Protein AF-A0A930ASP8-F1 (afdb_monomer)

Solvent-accessible surface area (backbone atoms only — not comparable to full-atom values): 6720 Å² total; per-residue (Å²): 111,74,64,61,52,51,53,57,56,51,71,70,47,97,72,72,62,64,66,62,51,49,52,58,53,56,68,46,72,84,50,84,78,51,68,66,61,53,50,52,51,53,57,54,57,43,61,78,44,60,87,79,55,50,74,67,56,53,50,50,53,52,52,47,52,51,29,35,76,70,70,74,40,57,70,65,64,51,52,52,53,49,51,55,49,39,71,75,55,73,48,72,74,62,71,72,27,48,93,74,71,46,82,77,76,69,85,81,114

Radius of gyration: 16.48 Å; Cα contacts (8 Å, |Δi|>4): 46; chains: 1; bounding box: 40×31×41 Å

Sequence (109 aa):
HKVYLEIREYLKEKEVDIQFLKEKILNLRDVEESKKDFNNAILHVWGYFKKDASDVEKKGLFCILEKYMTEKANQESVIEYIKVLLKKYPNQYLQESTLLTGEYDETLA

pLDDT: mean 89.23, std 12.57, range [35.12, 98.44]

Foldseek 3Di:
DVLVVVLVVQVPDPDHDPVVSVVSVVVCVPPDDDLVVLLVVLVVLVVLLVVPDDPVLVVVLVVQSVCCVVVNHDSVVNLVSSVVSCVVVPDPVVVPDCSNVPDPPPVVD

Mean predicted aligned error: 5.73 Å

Secondary structure (DSSP, 8-state):
-HHHHHHHHHTTSSS--HHHHHHHHHHHHTSPPPHHHHHHHHHHHHHHHTTTS-HHHHHHHHHHHHHHHTTSS-HHHHHHHHHHHHHHS--HHHHT-HHHH----GGG-

Nearest PDB structures (foldseek):
  4r5l-assembly1_A  TM=3.432E-01  e=7.010E+00  Escherichia coli K-12

Structure (mmCIF, N/CA/C/O backbone):
data_AF-A0A930ASP8-F1
#
_entry.id   AF-A0A930ASP8-F1
#
loop_
_atom_site.group_PDB
_atom_site.id
_atom_site.type_symbol
_atom_site.label_atom_id
_atom_site.label_alt_id
_atom_site.label_comp_id
_atom_site.label_asym_id
_atom_site.label_entity_id
_atom_site.label_seq_id
_atom_site.pdbx_PDB_ins_code
_atom_site.Cartn_x
_atom_site.Cartn_y
_atom_site.Cartn_z
_atom_site.occupancy
_atom_site.B_iso_or_equiv
_atom_site.auth_seq_id
_atom_site.auth_comp_id
_atom_site.auth_asym_id
_atom_site.auth_atom_id
_atom_site.pdbx_PDB_model_num
ATOM 1 N N . HIS A 1 1 ? 2.164 7.480 11.862 1.00 64.38 1 HIS A N 1
ATOM 2 C CA . HIS A 1 1 ? 1.291 8.573 12.365 1.00 64.38 1 HIS A CA 1
ATOM 3 C C . HIS A 1 1 ? 0.863 8.409 13.830 1.00 64.38 1 HIS A C 1
ATOM 5 O O . HIS A 1 1 ? 0.444 7.320 14.205 1.00 64.38 1 HIS A O 1
ATOM 11 N N . LYS A 1 2 ? 0.899 9.485 14.640 1.00 74.81 2 LYS A N 1
ATOM 12 C CA . LYS A 1 2 ? 0.393 9.494 16.034 1.00 74.81 2 LYS A CA 1
ATOM 13 C C . LYS A 1 2 ? -1.101 9.131 16.108 1.00 74.81 2 LYS A C 1
ATOM 15 O O . LYS A 1 2 ? -1.478 8.286 16.904 1.00 74.81 2 LYS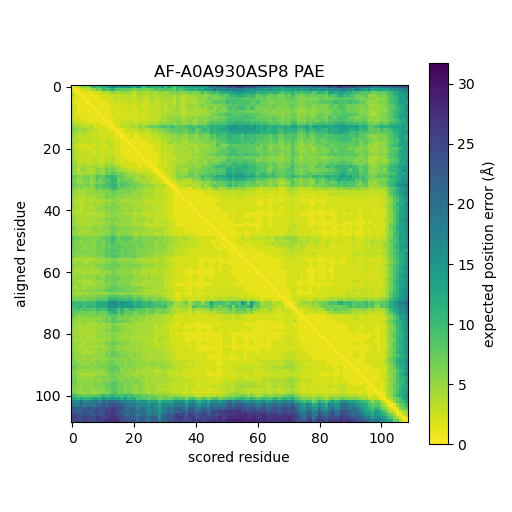 A O 1
ATOM 20 N N . VAL A 1 3 ? -1.912 9.664 15.193 1.00 77.81 3 VAL A N 1
ATOM 21 C CA . VAL A 1 3 ? -3.367 9.424 15.165 1.00 77.81 3 VAL A CA 1
ATOM 22 C C . VAL A 1 3 ? -3.734 7.998 14.735 1.00 77.81 3 VAL A C 1
ATOM 24 O O . VA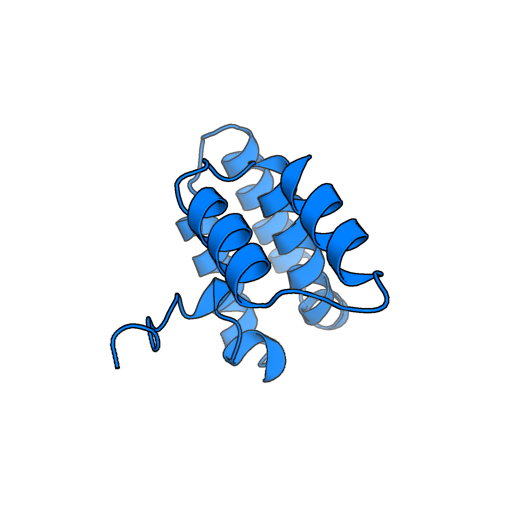L A 1 3 ? -4.643 7.417 15.309 1.00 77.81 3 VAL A O 1
ATOM 27 N N . TYR A 1 4 ? -2.999 7.382 13.796 1.00 80.06 4 TYR A N 1
ATOM 28 C CA . TYR A 1 4 ? -3.177 5.951 13.488 1.00 80.06 4 TYR A CA 1
ATOM 29 C C . TYR A 1 4 ? -2.974 5.085 14.736 1.00 80.06 4 TYR A C 1
ATOM 31 O O . TYR A 1 4 ? -3.755 4.172 14.985 1.00 80.06 4 TYR A O 1
ATOM 39 N N . LEU A 1 5 ? -1.937 5.377 15.530 1.00 85.75 5 LEU A N 1
ATOM 40 C CA . LEU A 1 5 ? -1.694 4.655 16.778 1.00 85.75 5 LEU A CA 1
ATOM 41 C C . LEU A 1 5 ? -2.822 4.899 17.781 1.00 85.75 5 LEU A C 1
ATOM 43 O O . LEU A 1 5 ? -3.287 3.943 18.381 1.00 85.75 5 LEU A O 1
ATOM 47 N N . GLU A 1 6 ? -3.308 6.134 17.914 1.00 88.06 6 GLU A N 1
ATOM 48 C CA . GLU A 1 6 ? -4.460 6.445 18.771 1.00 88.06 6 GLU A CA 1
ATOM 49 C C . GLU A 1 6 ? -5.720 5.677 18.351 1.00 88.06 6 GLU A C 1
ATOM 51 O O . GLU A 1 6 ? -6.350 5.050 19.196 1.00 88.06 6 GLU A O 1
ATOM 56 N N . ILE A 1 7 ? -6.062 5.669 17.058 1.00 88.75 7 ILE A N 1
ATOM 57 C CA . ILE A 1 7 ? -7.194 4.896 16.522 1.00 88.75 7 ILE A CA 1
ATOM 58 C C . ILE A 1 7 ? -6.990 3.401 16.792 1.00 88.75 7 ILE A C 1
ATOM 60 O O . ILE A 1 7 ? -7.901 2.719 17.254 1.00 88.75 7 ILE A O 1
ATOM 64 N N . ARG A 1 8 ? -5.784 2.885 16.539 1.00 90.44 8 ARG A N 1
ATOM 65 C CA . ARG A 1 8 ? -5.444 1.478 16.766 1.00 90.44 8 ARG A CA 1
ATOM 66 C C . ARG A 1 8 ? -5.561 1.082 18.235 1.00 90.44 8 ARG A C 1
ATOM 68 O O . ARG A 1 8 ? -6.000 -0.030 18.504 1.00 90.44 8 ARG A O 1
ATOM 75 N N . GLU A 1 9 ? -5.120 1.926 19.164 1.00 92.56 9 GLU A N 1
ATOM 76 C CA . GLU A 1 9 ? -5.264 1.660 20.598 1.00 92.56 9 GLU A CA 1
ATOM 77 C C . GLU A 1 9 ? -6.731 1.756 21.030 1.00 92.56 9 GLU A C 1
ATOM 79 O O . GLU A 1 9 ? -7.192 0.870 21.741 1.00 92.56 9 GLU A O 1
ATOM 84 N N . TYR A 1 10 ? -7.479 2.745 20.530 1.00 92.25 10 TYR A N 1
ATOM 85 C CA . TYR A 1 10 ? -8.907 2.903 20.820 1.00 92.25 10 TYR A CA 1
ATOM 86 C C . TYR A 1 10 ? -9.729 1.680 20.388 1.00 92.25 10 TYR A C 1
ATOM 88 O O . TYR A 1 10 ? -10.571 1.186 21.128 1.00 92.25 10 TYR A O 1
ATOM 96 N N . LEU A 1 11 ? -9.411 1.105 19.225 1.00 93.56 11 LEU A N 1
ATOM 97 C CA . LEU A 1 11 ? -10.048 -0.117 18.726 1.00 93.56 11 LEU A CA 1
ATOM 98 C C . LEU A 1 11 ? -9.807 -1.366 19.598 1.00 93.56 11 LEU A C 1
ATOM 100 O O . LEU A 1 11 ? -10.426 -2.398 19.350 1.00 93.56 11 LEU A O 1
ATOM 104 N N . LYS A 1 12 ? -8.908 -1.316 20.591 1.00 94.19 12 LYS A N 1
ATOM 105 C CA . LYS A 1 12 ? -8.690 -2.418 21.546 1.00 94.19 12 LYS A CA 1
ATOM 106 C C . LYS A 1 12 ? -9.586 -2.327 22.782 1.00 94.19 12 LYS A C 1
ATOM 108 O O . LYS A 1 12 ? -9.547 -3.236 23.613 1.00 94.19 12 LYS A O 1
ATOM 113 N N . GLU A 1 13 ? -10.327 -1.236 22.951 1.00 93.75 13 GLU A N 1
ATOM 114 C CA . GLU A 1 13 ? -11.230 -1.054 24.084 1.00 93.75 13 GLU A CA 1
ATOM 115 C C . GLU A 1 13 ? -12.424 -2.018 24.012 1.00 93.75 13 GLU A C 1
ATOM 117 O O . GLU A 1 13 ? -12.753 -2.570 22.963 1.00 93.75 13 GLU A O 1
ATOM 122 N N . LYS A 1 14 ? -13.063 -2.266 25.163 1.00 91.25 14 LYS A N 1
ATOM 123 C CA . LYS A 1 14 ? -14.205 -3.196 25.252 1.00 91.25 14 LYS A CA 1
ATOM 124 C C . LYS A 1 14 ? -15.437 -2.685 24.510 1.00 91.25 14 LYS A C 1
ATOM 126 O O . LYS A 1 14 ? -16.221 -3.488 24.017 1.00 91.25 14 LYS A O 1
ATOM 131 N N . GLU A 1 15 ? -15.602 -1.370 24.473 1.00 92.12 15 GLU A N 1
ATOM 132 C CA . GLU A 1 15 ? -16.683 -0.680 23.785 1.00 92.12 15 GLU A CA 1
ATOM 133 C C . GLU A 1 15 ? -16.058 0.406 22.916 1.00 92.12 15 GLU A C 1
ATOM 135 O O . GLU A 1 15 ? -15.184 1.140 23.369 1.00 92.12 15 GLU A O 1
ATOM 140 N N . VAL A 1 16 ? -16.489 0.476 21.659 1.00 92.62 16 VAL A N 1
ATOM 141 C CA . VAL A 1 16 ? -15.987 1.433 20.672 1.00 92.62 16 VAL A CA 1
ATOM 142 C C . VAL A 1 16 ? -17.163 2.270 20.200 1.00 92.62 16 VAL A C 1
ATOM 144 O O . VAL A 1 16 ? -18.147 1.733 19.690 1.00 92.62 16 VAL A O 1
ATOM 147 N N . ASP A 1 17 ? -17.048 3.586 20.336 1.00 93.88 17 ASP A N 1
ATOM 148 C CA . ASP A 1 17 ? -17.983 4.530 19.742 1.00 93.88 17 ASP A CA 1
ATOM 149 C C . ASP A 1 17 ? -17.632 4.721 18.260 1.00 93.88 17 ASP A C 1
ATOM 151 O O . ASP A 1 17 ? -16.596 5.284 17.889 1.00 93.88 17 ASP A O 1
ATOM 155 N N . ILE A 1 18 ? -18.519 4.219 17.401 1.00 91.88 18 ILE A N 1
ATOM 156 C CA . ILE A 1 18 ? -18.372 4.276 15.946 1.00 91.88 18 ILE A CA 1
ATOM 157 C C . ILE A 1 18 ? -18.419 5.718 15.432 1.00 91.88 18 ILE A C 1
ATOM 159 O O . ILE A 1 18 ? -17.699 6.045 14.487 1.00 91.88 18 ILE A O 1
ATOM 163 N N . GLN A 1 19 ? -19.224 6.587 16.046 1.00 91.00 19 GLN A N 1
ATOM 164 C CA . GLN A 1 19 ? -19.335 7.981 15.631 1.00 91.00 19 GLN A CA 1
ATOM 165 C C . GLN A 1 19 ? -18.032 8.727 15.935 1.00 91.00 19 GLN A C 1
ATOM 167 O O . GLN A 1 19 ? -17.470 9.377 15.052 1.00 91.00 19 GLN A O 1
ATOM 172 N N . PHE A 1 20 ? -17.487 8.536 17.136 1.00 88.94 20 PHE A N 1
ATOM 173 C CA . PHE A 1 20 ? -16.190 9.094 17.520 1.00 88.94 20 PHE A CA 1
ATOM 174 C C . PHE A 1 20 ? -15.037 8.570 16.647 1.00 88.94 20 PHE A C 1
ATOM 176 O O . PHE A 1 20 ? -14.152 9.329 16.238 1.00 88.94 20 PHE A O 1
ATOM 183 N N . LEU A 1 21 ? -15.049 7.275 16.311 1.00 90.12 21 LEU A N 1
ATOM 184 C CA . LEU A 1 21 ? -14.077 6.683 15.393 1.00 90.12 21 LEU A CA 1
ATOM 185 C C . LEU A 1 21 ? -14.166 7.313 13.995 1.00 90.12 21 LEU A C 1
ATOM 187 O O . LEU A 1 21 ? -13.136 7.665 13.415 1.00 90.12 21 LEU A O 1
ATOM 191 N N . LYS A 1 22 ? -15.384 7.485 13.468 1.00 88.56 22 LYS A N 1
ATOM 192 C CA . LYS A 1 22 ? -15.621 8.111 12.163 1.00 88.56 22 LYS A CA 1
ATOM 193 C C . LYS A 1 22 ? -15.108 9.548 12.141 1.00 88.56 22 LYS A C 1
ATOM 195 O O . LYS A 1 22 ? -14.412 9.919 11.203 1.00 88.56 22 LYS A O 1
ATOM 200 N N . GLU A 1 23 ? -15.368 10.329 13.186 1.00 87.75 23 GLU A N 1
ATOM 201 C CA . GLU A 1 23 ? -14.847 11.695 13.321 1.00 87.75 23 GLU A CA 1
ATOM 202 C C . GLU A 1 23 ? -13.314 11.729 13.330 1.00 87.75 23 GLU A C 1
ATOM 204 O O . GLU A 1 23 ? -12.708 12.523 12.610 1.00 87.75 23 GLU A O 1
ATOM 209 N N . LYS A 1 24 ? -12.660 10.823 14.071 1.00 85.38 24 LYS A N 1
ATOM 210 C CA . LYS A 1 24 ? -11.192 10.702 14.056 1.00 85.38 24 LYS A CA 1
ATOM 211 C C . LYS A 1 24 ? -10.634 10.375 12.672 1.00 85.38 24 LYS A C 1
ATOM 213 O O . LYS A 1 24 ? -9.589 10.913 12.317 1.00 85.38 24 LYS A O 1
ATOM 218 N N . ILE A 1 25 ? -11.297 9.502 11.915 1.00 85.38 25 ILE A N 1
ATOM 219 C CA . ILE A 1 25 ? -10.879 9.131 10.556 1.00 85.38 25 ILE A CA 1
ATOM 220 C C . ILE A 1 25 ? -11.094 10.299 9.588 1.00 85.38 25 ILE A C 1
ATOM 222 O O . ILE A 1 25 ? -10.198 10.613 8.811 1.00 85.38 25 ILE A O 1
ATOM 226 N N . LEU A 1 26 ? -12.241 10.977 9.655 1.00 84.69 26 LEU A N 1
ATOM 227 C CA . LEU A 1 26 ? -12.534 12.124 8.793 1.00 84.69 26 LEU A CA 1
ATOM 228 C C . LEU A 1 26 ? -11.552 13.273 9.028 1.00 84.69 26 LEU A C 1
ATOM 230 O O . LEU A 1 26 ? -11.035 13.827 8.066 1.00 84.69 26 LEU A O 1
ATOM 234 N N . ASN A 1 27 ? -11.191 13.546 10.284 1.00 83.06 27 ASN A N 1
ATOM 235 C CA . ASN A 1 27 ? -10.171 14.544 10.624 1.00 83.06 27 ASN A CA 1
ATOM 236 C C . ASN A 1 27 ? -8.778 14.225 10.047 1.00 83.06 27 ASN A C 1
ATOM 238 O O . ASN A 1 27 ? -7.908 15.092 10.041 1.00 83.06 27 ASN A O 1
ATOM 242 N N . LEU A 1 28 ? -8.538 12.988 9.599 1.00 79.44 28 LEU A N 1
ATOM 243 C CA . LEU A 1 28 ? -7.296 12.594 8.940 1.00 79.44 28 LEU A CA 1
ATOM 244 C C . LEU A 1 28 ? -7.326 12.7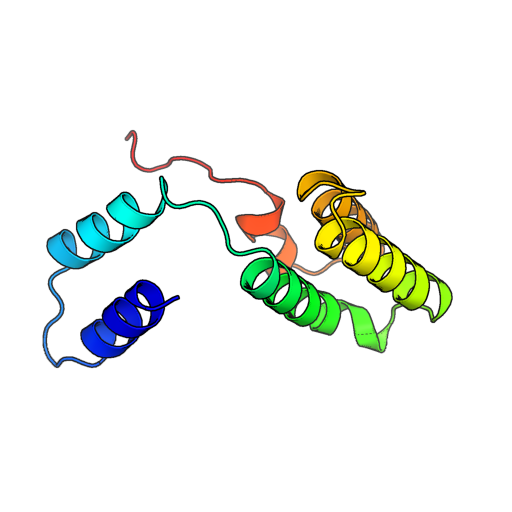31 7.420 1.00 79.44 28 LEU A C 1
ATOM 246 O O . LEU A 1 28 ? -6.248 12.712 6.834 1.00 79.44 28 LEU A O 1
ATOM 250 N N . ARG A 1 29 ? -8.498 12.884 6.785 1.00 77.31 29 ARG A N 1
ATOM 251 C CA . ARG A 1 29 ? -8.578 13.055 5.321 1.00 77.31 29 ARG A CA 1
ATOM 252 C C . ARG A 1 29 ? -7.820 14.297 4.852 1.00 77.31 29 ARG A C 1
ATOM 254 O O . ARG A 1 29 ? -7.180 14.253 3.809 1.00 77.31 29 ARG A O 1
ATOM 261 N N . ASP A 1 30 ? -7.838 15.359 5.652 1.00 74.75 30 ASP A N 1
ATOM 262 C CA . ASP A 1 30 ? -7.184 16.632 5.322 1.00 74.75 30 ASP A CA 1
ATOM 263 C C . ASP A 1 30 ? -5.706 16.690 5.748 1.00 74.75 30 ASP A C 1
ATOM 265 O O . ASP A 1 30 ? -5.032 17.705 5.560 1.00 74.75 30 ASP A O 1
ATOM 269 N N . VAL A 1 31 ? -5.181 15.619 6.352 1.00 81.81 31 VAL A N 1
ATOM 270 C CA . VAL A 1 31 ? -3.779 15.552 6.770 1.00 81.81 31 VAL A CA 1
ATOM 271 C C . VAL A 1 31 ? -2.938 15.029 5.614 1.00 81.81 31 VAL A C 1
ATOM 273 O O . VAL A 1 31 ? -3.189 13.945 5.094 1.00 81.81 31 VAL A O 1
ATOM 276 N N . GLU A 1 32 ? -1.900 15.783 5.248 1.00 80.88 32 GLU A N 1
ATOM 277 C CA . GLU A 1 32 ? -0.975 15.380 4.190 1.00 80.88 32 GLU A CA 1
ATOM 278 C C . GLU A 1 32 ? -0.348 14.011 4.498 1.00 80.88 32 GLU A C 1
ATOM 280 O O . GLU A 1 32 ? 0.153 13.752 5.600 1.00 80.88 32 GLU A O 1
ATOM 285 N N . GLU A 1 33 ? -0.381 13.122 3.506 1.00 78.75 33 GLU A N 1
ATOM 286 C CA . GLU A 1 33 ? 0.170 11.781 3.623 1.00 78.75 33 GLU A CA 1
ATOM 287 C C . GLU A 1 33 ? 1.689 11.831 3.847 1.00 78.75 33 GLU A C 1
ATOM 289 O O . GLU A 1 33 ? 2.446 12.497 3.139 1.00 78.75 33 GLU A O 1
ATOM 294 N N . SER A 1 34 ? 2.182 11.056 4.815 1.00 88.31 34 SER A N 1
ATOM 295 C CA . SER A 1 34 ? 3.622 10.895 4.980 1.00 88.31 34 SER A CA 1
ATOM 296 C C . SER A 1 34 ? 4.206 10.056 3.842 1.00 88.31 34 SER A C 1
ATOM 298 O O . SER A 1 34 ? 3.909 8.865 3.738 1.00 88.31 34 SER A O 1
ATOM 300 N N . LYS A 1 35 ? 5.160 10.617 3.083 1.00 90.94 35 LYS A N 1
ATOM 301 C CA . LYS A 1 35 ? 5.914 9.884 2.041 1.00 90.94 35 LYS A CA 1
ATOM 302 C C . LYS A 1 35 ? 6.483 8.552 2.531 1.00 90.94 35 LYS A C 1
ATOM 304 O O . LYS A 1 35 ? 6.523 7.569 1.794 1.00 90.94 35 LYS A O 1
ATOM 309 N N . LYS A 1 36 ? 6.926 8.507 3.791 1.00 91.69 36 LYS A N 1
ATOM 310 C CA . LYS A 1 36 ? 7.452 7.289 4.414 1.00 91.69 36 LYS A CA 1
ATOM 311 C C . LYS A 1 36 ? 6.357 6.242 4.621 1.00 91.69 36 LYS A C 1
ATOM 313 O O . LYS A 1 36 ? 6.594 5.071 4.334 1.00 91.69 36 LYS A O 1
ATOM 318 N N . ASP A 1 37 ? 5.195 6.651 5.123 1.00 89.75 37 ASP A N 1
ATOM 319 C CA . ASP A 1 37 ? 4.080 5.736 5.377 1.00 89.75 37 ASP A CA 1
ATOM 320 C C . ASP A 1 37 ? 3.501 5.222 4.045 1.00 89.75 37 ASP A C 1
ATOM 322 O O . ASP A 1 37 ? 3.313 4.012 3.908 1.00 89.75 37 ASP A O 1
ATOM 326 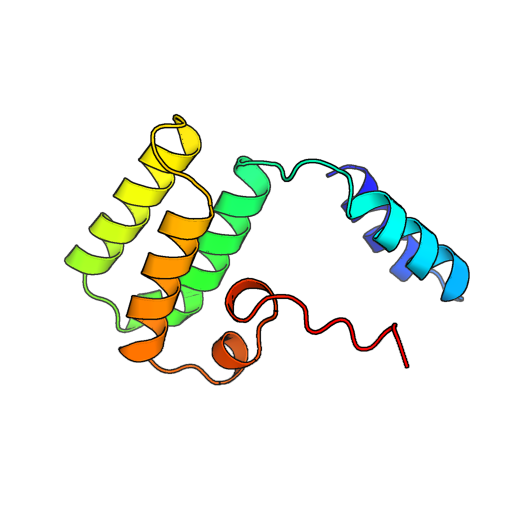N N . PHE A 1 38 ? 3.375 6.082 3.026 1.00 92.75 38 PHE A N 1
ATOM 327 C CA . PHE A 1 38 ? 3.008 5.670 1.666 1.00 92.75 38 PHE A CA 1
ATOM 328 C C . PHE A 1 38 ? 3.993 4.655 1.078 1.00 92.75 38 PHE A C 1
ATOM 330 O O . PHE A 1 38 ? 3.598 3.583 0.623 1.00 92.75 38 PHE A O 1
ATOM 337 N N . ASN A 1 39 ? 5.298 4.945 1.132 1.00 95.06 39 ASN A N 1
ATOM 338 C CA . ASN A 1 39 ? 6.329 4.036 0.631 1.00 95.06 39 ASN A CA 1
ATOM 339 C C . ASN A 1 39 ? 6.245 2.662 1.323 1.00 95.06 39 ASN A C 1
ATOM 341 O O . ASN A 1 39 ? 6.245 1.625 0.661 1.00 95.06 39 ASN A O 1
ATOM 345 N N . ASN A 1 40 ? 6.066 2.639 2.647 1.00 94.50 40 ASN A N 1
ATOM 346 C CA . ASN A 1 40 ? 5.872 1.394 3.391 1.00 94.50 40 ASN A CA 1
ATOM 347 C C . ASN A 1 40 ? 4.617 0.627 2.943 1.00 94.50 40 ASN A C 1
ATOM 349 O O . ASN A 1 40 ? 4.674 -0.597 2.803 1.00 94.50 40 ASN A O 1
ATOM 353 N N . A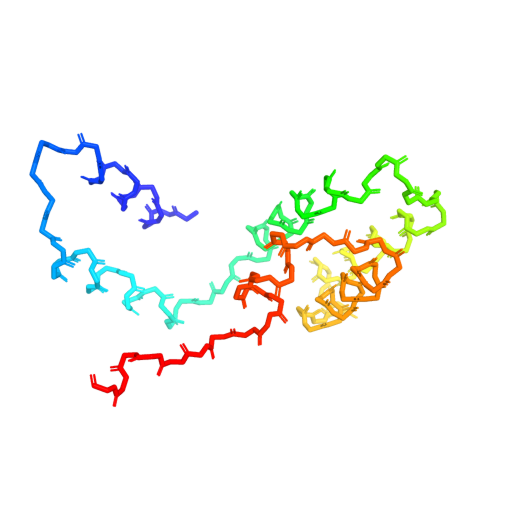LA A 1 41 ? 3.503 1.322 2.695 1.00 94.19 41 ALA A N 1
ATOM 354 C CA . ALA A 1 41 ? 2.283 0.708 2.179 1.00 94.19 41 ALA A CA 1
ATOM 355 C C . ALA A 1 41 ? 2.511 0.085 0.791 1.00 94.19 41 ALA A C 1
ATOM 357 O O . ALA A 1 41 ? 2.148 -1.070 0.565 1.00 94.19 41 ALA A O 1
ATOM 358 N N . ILE A 1 42 ? 3.206 0.782 -0.111 1.00 97.44 42 ILE A N 1
ATOM 359 C CA . ILE A 1 42 ? 3.546 0.253 -1.439 1.00 97.44 42 ILE A CA 1
ATOM 360 C C . ILE A 1 42 ? 4.488 -0.952 -1.351 1.00 97.44 42 ILE A C 1
ATOM 362 O O . ILE A 1 42 ? 4.303 -1.924 -2.081 1.00 97.44 42 ILE A O 1
ATOM 366 N N . LEU A 1 43 ? 5.461 -0.953 -0.436 1.00 97.38 43 LEU A N 1
ATOM 367 C CA . LEU A 1 43 ? 6.317 -2.122 -0.200 1.00 97.38 43 LEU A CA 1
ATOM 368 C C . LEU A 1 43 ? 5.528 -3.331 0.324 1.00 97.38 43 LEU A C 1
ATOM 370 O O . LEU A 1 43 ? 5.881 -4.473 0.017 1.00 97.38 43 LEU A O 1
ATOM 374 N N . HIS A 1 44 ? 4.456 -3.100 1.083 1.00 95.88 44 HIS A N 1
ATOM 375 C CA . HIS A 1 44 ? 3.539 -4.162 1.484 1.00 95.88 44 HIS A CA 1
ATOM 376 C C . HIS A 1 44 ? 2.747 -4.701 0.284 1.00 95.88 44 HIS A C 1
ATOM 378 O O . HIS A 1 44 ? 2.711 -5.914 0.074 1.00 95.88 44 HIS A O 1
ATOM 384 N N . VAL A 1 45 ? 2.204 -3.815 -0.560 1.00 97.25 45 VAL A N 1
ATOM 385 C CA . VAL A 1 45 ? 1.518 -4.185 -1.813 1.00 97.25 45 VAL A CA 1
ATOM 386 C C . VAL A 1 45 ? 2.451 -4.953 -2.758 1.00 97.25 45 VAL A C 1
ATOM 388 O O . VAL A 1 45 ? 2.062 -5.968 -3.330 1.00 97.25 45 VAL A O 1
ATOM 391 N N . TRP A 1 46 ? 3.721 -4.558 -2.857 1.00 98.00 46 TRP A N 1
ATOM 392 C CA . TRP A 1 46 ? 4.742 -5.296 -3.605 1.00 98.00 46 TRP A CA 1
ATOM 393 C C . TRP A 1 46 ? 4.877 -6.758 -3.158 1.00 98.00 46 TRP A C 1
ATOM 395 O O . TRP A 1 46 ? 5.152 -7.636 -3.978 1.00 98.00 46 TRP A O 1
ATOM 405 N N . GLY A 1 47 ? 4.644 -7.048 -1.874 1.00 97.81 47 GLY A N 1
ATOM 406 C CA . GLY A 1 47 ? 4.664 -8.406 -1.332 1.00 97.81 47 GLY A CA 1
ATOM 407 C C . GLY A 1 47 ? 3.743 -9.382 -2.072 1.00 97.81 47 GLY A C 1
ATOM 408 O O . GLY A 1 47 ? 4.094 -10.557 -2.179 1.00 97.81 47 GLY A O 1
ATOM 409 N N . TYR A 1 48 ? 2.636 -8.896 -2.642 1.00 97.75 48 TYR A N 1
ATOM 410 C CA . TYR A 1 48 ? 1.695 -9.698 -3.431 1.00 97.75 48 TYR A CA 1
ATOM 411 C C . TYR A 1 48 ? 2.260 -10.119 -4.793 1.00 97.75 48 TYR A C 1
ATOM 413 O O . TYR A 1 48 ? 1.905 -11.181 -5.288 1.00 97.75 48 TYR A O 1
ATOM 421 N N . PHE A 1 49 ? 3.162 -9.329 -5.380 1.00 97.75 49 PHE A N 1
ATOM 422 C CA . PHE A 1 49 ? 3.760 -9.608 -6.693 1.00 97.75 49 PHE A CA 1
ATOM 423 C C . PHE A 1 49 ? 5.131 -10.282 -6.593 1.00 97.75 49 PHE A C 1
ATOM 425 O O . PHE A 1 49 ? 5.583 -10.918 -7.540 1.00 97.75 49 PHE A O 1
ATOM 432 N N . LYS A 1 50 ? 5.810 -10.151 -5.445 1.00 95.00 50 LYS A N 1
ATOM 433 C CA . LYS A 1 50 ? 7.228 -10.497 -5.247 1.00 95.00 50 LYS A CA 1
ATOM 434 C C . LYS A 1 50 ? 7.625 -11.911 -5.698 1.00 95.00 50 LYS A C 1
ATOM 436 O O . LYS A 1 50 ? 8.792 -12.112 -6.020 1.00 95.00 50 LYS A O 1
ATOM 441 N N . LYS A 1 51 ? 6.716 -12.890 -5.642 1.00 96.50 51 LYS A N 1
ATOM 442 C CA . LYS A 1 51 ? 7.014 -14.285 -6.012 1.00 96.50 51 LYS A CA 1
ATOM 443 C C . LYS A 1 51 ? 7.106 -14.495 -7.524 1.00 96.50 51 LYS A C 1
ATOM 445 O O . LYS A 1 51 ? 7.924 -15.301 -7.951 1.00 96.50 51 LYS A O 1
ATOM 450 N N . ASP A 1 52 ? 6.304 -13.761 -8.289 1.00 96.81 52 ASP A N 1
ATOM 451 C CA . ASP A 1 52 ? 6.115 -13.984 -9.726 1.00 96.81 52 ASP A CA 1
ATOM 452 C C . ASP A 1 52 ? 6.728 -12.863 -10.579 1.00 96.81 52 ASP A C 1
ATOM 454 O O . ASP A 1 52 ? 7.087 -13.072 -11.738 1.00 96.81 52 ASP A O 1
ATOM 458 N N . ALA A 1 53 ? 6.879 -11.668 -10.004 1.00 97.50 53 ALA A N 1
ATOM 459 C CA . ALA A 1 53 ? 7.460 -10.519 -10.676 1.00 97.50 53 ALA A CA 1
ATOM 460 C C . ALA A 1 53 ? 8.968 -10.682 -10.917 1.00 97.50 53 ALA A C 1
ATOM 462 O O . ALA A 1 53 ? 9.726 -11.159 -10.073 1.00 97.50 53 ALA A O 1
ATOM 463 N N . SER A 1 54 ? 9.412 -10.213 -12.079 1.00 98.00 54 SER A N 1
ATOM 464 C CA . SER A 1 54 ? 10.809 -10.267 -12.501 1.00 98.00 54 SER A CA 1
ATOM 465 C C . SER A 1 54 ? 11.699 -9.288 -11.729 1.00 98.00 54 SER A C 1
ATOM 467 O O . SER A 1 54 ? 11.253 -8.261 -11.210 1.00 98.00 54 SER A O 1
ATOM 469 N N . ASP A 1 55 ? 13.010 -9.537 -11.750 1.00 97.81 55 ASP A N 1
ATOM 470 C CA . ASP A 1 55 ? 13.993 -8.604 -11.188 1.00 97.81 55 ASP A CA 1
ATOM 471 C C . ASP A 1 55 ? 13.978 -7.230 -11.874 1.00 97.81 55 ASP A C 1
ATOM 473 O O . ASP A 1 55 ? 14.292 -6.219 -11.243 1.00 97.81 55 ASP A O 1
ATOM 477 N N . VAL A 1 56 ? 13.607 -7.173 -13.158 1.00 98.00 56 VAL A N 1
ATOM 478 C CA . VAL A 1 56 ? 13.462 -5.912 -13.899 1.00 98.00 56 VAL A CA 1
ATOM 479 C C . VAL A 1 56 ? 12.289 -5.102 -13.348 1.00 98.00 56 VAL A C 1
ATOM 481 O O . VAL A 1 56 ? 12.438 -3.909 -13.099 1.00 98.00 56 VAL A O 1
ATOM 484 N N . GLU A 1 57 ? 11.153 -5.747 -13.084 1.00 98.44 57 GLU A N 1
ATOM 485 C CA . GLU A 1 57 ? 9.972 -5.105 -12.492 1.00 98.44 57 GLU A CA 1
ATOM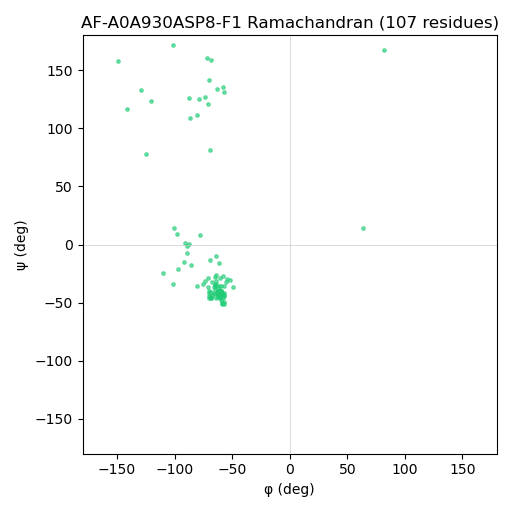 486 C C . GLU A 1 57 ? 10.232 -4.644 -11.059 1.00 98.44 57 GLU A C 1
ATOM 488 O O . GLU A 1 57 ? 9.907 -3.518 -10.684 1.00 98.44 57 GLU A O 1
ATOM 493 N N . LYS A 1 58 ? 10.921 -5.471 -10.268 1.00 97.94 58 LYS A N 1
ATOM 494 C CA . LYS A 1 58 ? 11.377 -5.075 -8.935 1.00 97.94 58 LYS A CA 1
ATOM 495 C C . LYS A 1 58 ? 12.253 -3.822 -9.000 1.00 97.94 58 LYS A C 1
ATOM 497 O O . LYS A 1 58 ? 12.002 -2.860 -8.281 1.00 97.94 58 LYS A O 1
ATOM 502 N N . LYS A 1 59 ? 13.275 -3.802 -9.863 1.00 98.19 59 LYS A N 1
ATOM 503 C CA . LYS A 1 59 ? 14.144 -2.623 -10.034 1.00 98.19 59 LYS A CA 1
ATOM 504 C C . LYS A 1 59 ? 13.354 -1.397 -10.497 1.00 98.19 59 LYS A C 1
ATOM 506 O O . LYS A 1 59 ? 13.608 -0.303 -10.000 1.00 98.19 59 LYS A O 1
ATOM 511 N N . GLY A 1 60 ? 12.388 -1.582 -11.398 1.00 97.88 60 GLY A N 1
ATOM 512 C CA . GLY A 1 60 ? 11.494 -0.525 -11.870 1.00 97.88 60 GLY A CA 1
ATOM 513 C C . GLY A 1 60 ? 10.697 0.116 -10.735 1.00 97.88 60 GLY A C 1
ATOM 514 O O . GLY A 1 60 ? 10.771 1.332 -10.560 1.00 97.88 60 GLY A O 1
ATOM 515 N N . LEU A 1 61 ? 10.025 -0.695 -9.910 1.00 97.88 61 LEU A N 1
ATOM 516 C CA . LEU A 1 61 ? 9.279 -0.205 -8.748 1.00 97.88 61 LEU A CA 1
ATOM 517 C C . LEU A 1 61 ? 10.177 0.581 -7.785 1.00 97.88 61 LEU A C 1
ATOM 519 O O . LEU A 1 61 ? 9.846 1.700 -7.398 1.00 97.88 61 LEU A O 1
ATOM 523 N N . PHE A 1 62 ? 11.328 0.015 -7.414 1.00 97.19 62 PHE A N 1
ATOM 524 C CA . PHE A 1 62 ? 12.235 0.646 -6.452 1.00 97.19 62 PHE A CA 1
ATOM 525 C C . PHE A 1 62 ? 12.821 1.963 -6.984 1.00 97.19 62 PHE A C 1
ATOM 527 O O . PHE A 1 62 ? 12.962 2.912 -6.218 1.00 97.19 62 PHE A O 1
ATOM 534 N N . CYS A 1 63 ? 13.092 2.061 -8.290 1.00 97.75 63 CYS A N 1
ATOM 535 C CA . CYS A 1 63 ? 13.532 3.309 -8.915 1.00 97.75 63 CYS A CA 1
ATOM 536 C C . CYS A 1 63 ? 12.458 4.407 -8.827 1.00 97.75 63 CYS A C 1
ATOM 538 O O . CYS A 1 63 ? 12.774 5.564 -8.547 1.00 97.75 63 CYS A O 1
ATOM 540 N N . ILE A 1 64 ? 11.184 4.067 -9.045 1.00 97.50 64 ILE A N 1
ATOM 541 C CA . ILE A 1 64 ? 10.087 5.040 -8.937 1.00 97.50 64 ILE A CA 1
ATOM 542 C C . ILE A 1 64 ? 9.868 5.445 -7.472 1.00 97.50 64 ILE A C 1
ATOM 544 O O . ILE A 1 64 ? 9.697 6.632 -7.199 1.00 97.50 64 ILE A O 1
ATOM 548 N N . LE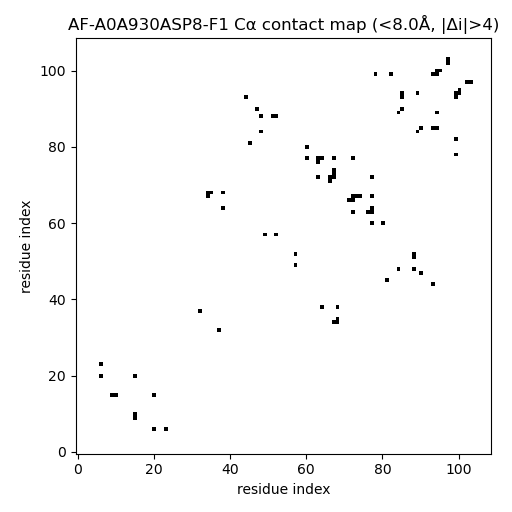U A 1 65 ? 9.956 4.507 -6.523 1.00 97.31 65 LEU A N 1
ATOM 549 C CA . LEU A 1 65 ? 9.876 4.812 -5.089 1.00 97.31 65 LEU A CA 1
ATOM 550 C C . LEU A 1 65 ? 11.000 5.753 -4.631 1.00 97.31 65 LEU A C 1
ATOM 552 O O . LEU A 1 65 ? 10.744 6.694 -3.886 1.00 97.31 65 LEU A O 1
ATOM 556 N N . GLU A 1 66 ? 12.231 5.559 -5.105 1.00 96.69 66 GLU A N 1
ATOM 557 C CA . GLU A 1 66 ? 13.348 6.466 -4.809 1.00 96.69 66 GLU A CA 1
ATOM 558 C C . GLU A 1 66 ? 13.098 7.881 -5.357 1.00 96.69 66 GLU A C 1
ATOM 560 O O . GLU A 1 66 ? 13.313 8.880 -4.662 1.00 96.69 66 GLU A O 1
ATOM 565 N N . LYS A 1 67 ? 12.582 7.986 -6.588 1.00 96.06 67 LYS A N 1
ATOM 566 C CA . LYS A 1 67 ? 12.192 9.276 -7.176 1.00 96.06 67 LYS A CA 1
ATOM 567 C C . LYS A 1 67 ? 11.082 9.948 -6.374 1.00 96.06 67 LYS A C 1
ATOM 569 O O . LYS A 1 67 ? 11.176 11.143 -6.123 1.00 96.06 67 LYS A O 1
ATOM 574 N N . TYR A 1 68 ? 10.077 9.197 -5.930 1.00 95.00 68 TYR A N 1
ATOM 575 C CA . TYR A 1 68 ? 8.999 9.716 -5.087 1.00 95.00 68 TYR A CA 1
ATOM 576 C C . TYR A 1 68 ? 9.532 10.265 -3.752 1.00 95.00 68 TYR A C 1
ATOM 578 O O . TYR A 1 68 ? 9.227 11.396 -3.370 1.00 95.00 68 TYR A O 1
ATOM 586 N N . MET A 1 69 ? 10.423 9.521 -3.087 1.00 93.81 69 MET A N 1
ATOM 587 C CA . MET A 1 69 ? 11.056 9.960 -1.835 1.00 93.81 69 MET A CA 1
ATOM 588 C C . MET A 1 69 ? 11.934 11.210 -2.005 1.00 93.81 69 MET A C 1
ATOM 590 O O . MET A 1 69 ? 12.111 11.957 -1.048 1.00 93.81 69 MET A O 1
ATOM 594 N N . THR A 1 70 ? 12.466 11.446 -3.209 1.00 93.50 70 THR A N 1
ATOM 595 C CA . THR A 1 70 ? 13.295 12.616 -3.556 1.00 93.50 70 THR A CA 1
ATOM 596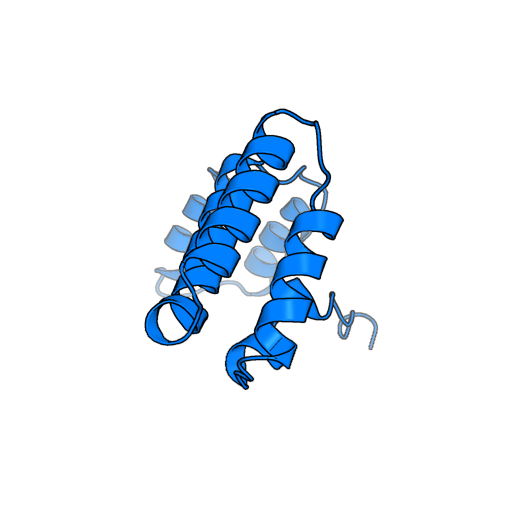 C C . THR A 1 70 ? 12.532 13.711 -4.314 1.00 93.50 70 THR A C 1
ATOM 598 O O . THR A 1 70 ? 13.156 14.603 -4.882 1.00 93.50 70 THR A O 1
ATOM 601 N N . GLU A 1 71 ? 11.193 13.654 -4.326 1.00 86.00 71 GLU A N 1
ATOM 602 C CA . GLU A 1 71 ? 10.277 14.625 -4.967 1.00 86.00 71 GLU A CA 1
ATOM 603 C C . GLU A 1 71 ? 10.383 14.724 -6.497 1.00 86.00 71 GLU A C 1
ATOM 605 O O . GLU A 1 71 ? 9.845 15.631 -7.123 1.00 86.00 71 GLU A O 1
ATOM 610 N N . LYS A 1 72 ? 11.049 13.756 -7.125 1.00 85.19 72 LYS A N 1
ATOM 611 C CA . LYS A 1 72 ? 11.198 13.646 -8.584 1.00 85.19 72 LYS A CA 1
ATOM 612 C C . LYS A 1 72 ? 10.066 12.851 -9.242 1.00 85.19 72 LYS A C 1
ATOM 614 O O . LYS A 1 72 ? 10.095 12.649 -10.454 1.00 85.19 72 LYS A O 1
ATOM 619 N N . ALA A 1 73 ? 9.119 12.349 -8.453 1.00 87.88 73 ALA A N 1
ATOM 620 C CA . ALA A 1 73 ? 7.901 11.679 -8.898 1.00 87.88 73 ALA A CA 1
ATOM 621 C C . ALA A 1 73 ? 6.766 11.922 -7.891 1.00 87.88 73 ALA A C 1
ATOM 623 O O . ALA A 1 73 ? 7.024 12.210 -6.721 1.00 87.88 73 ALA A O 1
ATOM 624 N N . ASN A 1 74 ? 5.520 11.781 -8.343 1.00 90.19 74 ASN A N 1
ATOM 625 C CA . ASN A 1 74 ? 4.325 11.907 -7.510 1.00 90.19 74 ASN A CA 1
ATOM 626 C C . ASN A 1 74 ? 3.748 10.529 -7.130 1.00 90.19 74 ASN A C 1
ATOM 628 O O . ASN A 1 74 ? 4.188 9.487 -7.622 1.00 90.19 74 ASN A O 1
ATOM 632 N N . GLN A 1 75 ? 2.766 10.536 -6.229 1.00 92.38 75 GLN A N 1
ATOM 633 C CA . GLN A 1 75 ? 2.081 9.333 -5.749 1.00 92.38 75 GLN A CA 1
ATOM 634 C C . GLN A 1 75 ? 1.398 8.567 -6.893 1.00 92.38 75 GLN A C 1
ATOM 636 O O . GLN A 1 75 ? 1.511 7.345 -6.983 1.00 92.38 75 GLN A O 1
ATOM 641 N N . GLU A 1 76 ? 0.751 9.292 -7.807 1.00 92.94 76 GLU A N 1
ATOM 642 C CA . GLU A 1 76 ? 0.038 8.731 -8.960 1.00 92.94 76 GLU A CA 1
ATOM 643 C C . GLU A 1 76 ? 0.953 7.867 -9.829 1.00 92.94 76 GLU A C 1
ATOM 645 O O . GLU A 1 76 ? 0.570 6.764 -10.209 1.00 92.94 76 GLU A O 1
ATOM 650 N N . SER A 1 77 ? 2.191 8.312 -10.066 1.00 95.06 77 SER A N 1
ATOM 651 C CA . SER A 1 77 ? 3.179 7.559 -10.848 1.00 95.06 77 SER A CA 1
ATOM 652 C C . SER A 1 77 ? 3.522 6.210 -10.201 1.00 95.06 77 SER A C 1
ATOM 654 O O . SER A 1 77 ? 3.737 5.212 -10.892 1.00 95.06 77 SER A O 1
ATOM 656 N N . VAL A 1 78 ? 3.567 6.153 -8.864 1.00 96.94 78 VAL A N 1
ATOM 657 C CA . VAL A 1 78 ? 3.796 4.901 -8.124 1.00 96.94 78 VAL A CA 1
ATOM 658 C C . VAL A 1 78 ? 2.572 3.988 -8.243 1.00 96.94 78 VAL A C 1
ATOM 660 O O . VAL A 1 78 ? 2.715 2.801 -8.538 1.00 96.94 78 VAL A O 1
ATOM 663 N N . ILE A 1 79 ? 1.367 4.538 -8.061 1.00 96.19 79 ILE A N 1
ATOM 664 C CA . ILE A 1 79 ? 0.102 3.795 -8.164 1.00 96.19 79 ILE A CA 1
ATOM 665 C C . ILE A 1 79 ? -0.109 3.244 -9.577 1.00 96.19 79 ILE A C 1
ATOM 667 O O . ILE A 1 79 ? -0.526 2.097 -9.735 1.00 96.19 79 ILE A O 1
ATOM 671 N N . GLU A 1 80 ? 0.210 4.014 -10.614 1.00 96.44 80 GLU A N 1
ATOM 672 C CA . GLU A 1 80 ? 0.115 3.572 -12.004 1.00 96.44 80 GLU A CA 1
ATOM 673 C C . GLU A 1 80 ? 1.039 2.380 -12.277 1.00 96.44 80 GLU A C 1
ATOM 675 O O . GLU A 1 80 ? 0.612 1.391 -12.878 1.00 96.44 80 GLU A O 1
ATOM 680 N N . TYR A 1 81 ? 2.266 2.407 -11.747 1.00 97.81 81 TYR A N 1
ATOM 681 C CA . TYR A 1 81 ? 3.174 1.266 -11.838 1.00 97.81 81 TYR A CA 1
ATOM 682 C C . TYR A 1 81 ? 2.590 0.012 -11.171 1.00 97.81 81 TYR A C 1
ATOM 684 O O . TYR A 1 81 ? 2.620 -1.079 -11.746 1.00 97.81 81 TYR A O 1
ATOM 692 N N . ILE A 1 82 ? 1.996 0.160 -9.983 1.00 98.06 82 ILE A N 1
ATOM 693 C CA . ILE A 1 82 ? 1.309 -0.942 -9.298 1.00 98.06 82 ILE A CA 1
ATOM 694 C C . ILE A 1 82 ? 0.117 -1.457 -10.116 1.00 98.06 82 ILE A C 1
ATOM 696 O O . ILE A 1 82 ? -0.060 -2.668 -10.222 1.00 98.06 82 ILE A O 1
ATOM 700 N N . LYS A 1 83 ? -0.667 -0.582 -10.756 1.00 97.06 83 LYS A N 1
ATOM 701 C CA . LYS A 1 83 ? -1.774 -0.986 -11.642 1.00 97.06 83 LYS A CA 1
ATOM 702 C C . LYS A 1 83 ? -1.287 -1.794 -12.844 1.00 97.06 83 LYS A C 1
ATOM 704 O O . LYS A 1 83 ? -1.963 -2.739 -13.251 1.00 97.06 83 LYS A O 1
ATOM 709 N N . VAL A 1 84 ? -0.125 -1.461 -13.408 1.00 97.69 84 VAL A N 1
ATOM 710 C CA . VAL A 1 84 ? 0.499 -2.256 -14.479 1.00 97.69 84 VAL A CA 1
ATOM 711 C C . VAL A 1 84 ? 0.873 -3.649 -13.970 1.00 97.69 84 VAL A C 1
ATOM 713 O O . VAL A 1 84 ? 0.535 -4.638 -14.623 1.00 97.69 84 VAL A O 1
ATOM 716 N N . LEU A 1 85 ? 1.494 -3.746 -12.789 1.00 98.00 85 LEU A N 1
ATOM 717 C CA . LEU A 1 85 ? 1.793 -5.041 -12.169 1.00 98.00 85 LEU A CA 1
ATOM 718 C C . LEU A 1 85 ? 0.521 -5.843 -11.889 1.00 98.00 85 LEU A C 1
ATOM 720 O O . LEU A 1 85 ? 0.483 -7.026 -12.204 1.00 98.00 85 LEU A O 1
ATOM 724 N N . LEU A 1 86 ? -0.534 -5.206 -11.380 1.00 97.88 86 LEU A N 1
ATOM 725 C CA . LEU A 1 86 ? -1.803 -5.86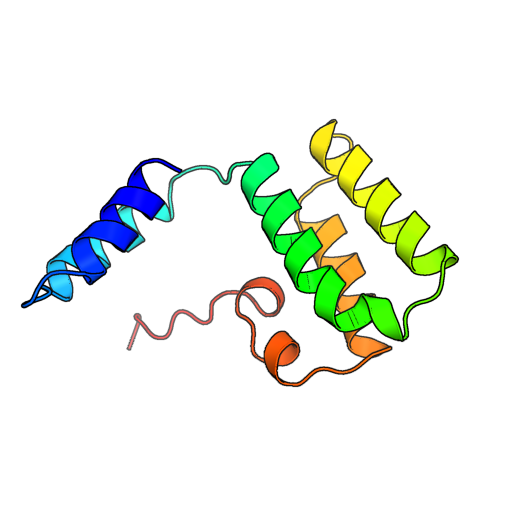5 -11.074 1.00 97.88 86 LEU A CA 1
ATOM 726 C C . LEU A 1 86 ? -2.504 -6.410 -12.325 1.00 97.88 86 LEU A C 1
ATOM 728 O O . LEU A 1 86 ? -3.124 -7.465 -12.269 1.00 97.88 86 LEU A O 1
ATOM 732 N N . LYS A 1 87 ? -2.385 -5.733 -13.475 1.00 97.25 87 LYS A N 1
ATOM 733 C CA . LYS A 1 87 ? -2.883 -6.266 -14.756 1.00 97.25 87 LYS A CA 1
ATOM 734 C C . LYS A 1 87 ? -2.120 -7.517 -15.192 1.00 97.25 87 LYS A C 1
ATOM 736 O O . LYS A 1 87 ? -2.714 -8.415 -15.780 1.00 97.25 87 LYS A O 1
ATOM 741 N N . LYS A 1 88 ? -0.810 -7.564 -14.932 1.00 97.94 88 LYS A N 1
ATOM 742 C CA . LYS A 1 88 ? 0.061 -8.681 -15.321 1.00 97.94 88 LYS A CA 1
ATOM 743 C C . LYS A 1 88 ? -0.025 -9.864 -14.356 1.00 97.94 88 LYS A C 1
ATOM 745 O O . LYS A 1 88 ? 0.030 -11.011 -14.789 1.00 97.94 88 LYS A O 1
ATOM 750 N N . TYR A 1 89 ? -0.185 -9.574 -13.072 1.00 97.50 89 TYR A N 1
ATOM 751 C CA . TYR A 1 89 ? -0.292 -10.531 -11.979 1.00 97.50 89 TYR A CA 1
ATOM 752 C C . TYR A 1 89 ? -1.595 -10.248 -11.212 1.00 97.50 89 TYR A C 1
ATOM 754 O O . TYR A 1 89 ? -1.566 -9.590 -10.167 1.00 97.50 89 TYR A O 1
ATOM 762 N N . PRO A 1 90 ? -2.754 -10.677 -11.750 1.00 96.75 90 PRO A N 1
ATOM 763 C CA . PRO A 1 90 ? -4.047 -10.382 -11.149 1.00 96.75 90 PRO A CA 1
ATOM 764 C C . PRO A 1 90 ? -4.147 -10.886 -9.713 1.00 96.75 90 PRO A C 1
ATOM 766 O O . PRO A 1 90 ? -3.783 -12.019 -9.400 1.00 96.75 90 PRO A O 1
ATOM 769 N N . ASN A 1 91 ? -4.686 -10.039 -8.843 1.00 97.12 91 ASN A N 1
ATOM 770 C CA . ASN A 1 91 ? -4.960 -10.367 -7.455 1.00 97.12 91 ASN A CA 1
ATOM 771 C C . ASN A 1 91 ? -6.283 -9.721 -7.036 1.00 97.12 91 ASN A C 1
ATOM 773 O O . ASN A 1 91 ? -6.376 -8.496 -7.006 1.00 97.12 91 ASN A O 1
ATOM 777 N N . GLN A 1 92 ? -7.280 -10.543 -6.697 1.00 95.81 92 GLN A N 1
ATOM 778 C CA . GLN A 1 92 ? -8.630 -10.067 -6.388 1.00 95.81 92 GLN A CA 1
ATOM 779 C C . GLN A 1 92 ? -8.645 -9.063 -5.227 1.00 95.81 92 GLN A C 1
ATOM 781 O O . GLN A 1 92 ? -9.226 -7.991 -5.348 1.00 95.81 92 GLN A O 1
ATOM 786 N N . TYR A 1 93 ? -7.932 -9.365 -4.139 1.00 95.31 93 TYR A N 1
ATOM 787 C CA . TYR A 1 93 ? -7.868 -8.491 -2.966 1.00 95.31 93 TYR A CA 1
ATOM 788 C C . TYR A 1 93 ? -7.332 -7.091 -3.309 1.00 95.31 93 TYR A C 1
ATOM 790 O O . TYR A 1 93 ? -7.864 -6.084 -2.853 1.00 95.31 93 TYR A O 1
ATOM 798 N N . LEU A 1 94 ? -6.296 -7.006 -4.149 1.00 95.50 94 LEU A N 1
ATOM 799 C CA . LEU A 1 94 ? -5.768 -5.716 -4.597 1.00 95.50 94 LEU A CA 1
ATOM 800 C C . LEU A 1 94 ? -6.680 -5.014 -5.612 1.00 95.50 94 LEU A C 1
ATOM 802 O O . LEU A 1 94 ? -6.718 -3.787 -5.630 1.00 95.50 94 LEU A O 1
ATOM 806 N N . GLN A 1 95 ? -7.411 -5.756 -6.446 1.00 94.69 95 GLN A N 1
ATOM 807 C CA . GLN A 1 95 ? -8.373 -5.182 -7.398 1.00 94.69 95 GLN A CA 1
ATOM 808 C C . GLN A 1 95 ? -9.551 -4.492 -6.704 1.00 94.69 95 GLN A C 1
ATOM 810 O O . GLN A 1 95 ? -10.099 -3.543 -7.255 1.00 94.69 95 GLN A O 1
ATOM 815 N N . GLU A 1 96 ? -9.896 -4.936 -5.499 1.00 93.00 96 GLU A N 1
ATOM 816 C CA . GLU A 1 96 ? -10.945 -4.360 -4.651 1.00 93.00 96 GLU A CA 1
ATOM 817 C C . GLU A 1 96 ? -10.403 -3.271 -3.696 1.00 93.00 96 GLU A C 1
ATOM 819 O O . GLU A 1 96 ? -11.145 -2.705 -2.897 1.00 93.00 96 GLU A O 1
ATOM 824 N N . SER A 1 97 ? -9.102 -2.958 -3.752 1.00 92.06 97 SER A N 1
ATOM 825 C CA . SER A 1 97 ? -8.476 -1.997 -2.842 1.00 92.06 97 SER A CA 1
ATOM 826 C C . SER A 1 97 ? -8.744 -0.546 -3.243 1.00 92.06 97 SER A C 1
ATOM 828 O O . SER A 1 97 ? -8.328 -0.103 -4.318 1.00 92.06 97 SER A O 1
ATOM 830 N N . THR A 1 98 ? -9.293 0.237 -2.310 1.00 90.38 98 THR A N 1
ATOM 831 C CA . THR A 1 98 ? -9.507 1.689 -2.457 1.00 90.38 98 THR A CA 1
ATOM 832 C C . THR A 1 98 ? -8.222 2.469 -2.736 1.00 90.38 98 THR A C 1
ATOM 834 O O . THR A 1 98 ? -8.263 3.478 -3.433 1.00 90.38 98 THR A O 1
ATOM 837 N N . LEU A 1 99 ? -7.058 1.969 -2.297 1.00 89.19 99 LEU A N 1
ATOM 838 C CA . LEU A 1 99 ? -5.750 2.543 -2.637 1.00 89.19 99 LEU A CA 1
ATOM 839 C C . LEU A 1 99 ? -5.524 2.606 -4.158 1.00 89.19 99 LEU A C 1
ATOM 841 O O . LEU A 1 99 ? -4.881 3.528 -4.655 1.00 89.19 99 LEU A O 1
ATOM 845 N N . LEU A 1 100 ? -6.014 1.608 -4.900 1.00 91.62 100 LEU A N 1
ATOM 846 C CA . LEU A 1 100 ? -5.798 1.486 -6.342 1.00 91.62 100 LEU A CA 1
ATOM 847 C C . LEU A 1 100 ? -7.018 1.941 -7.146 1.00 91.62 100 LEU A C 1
ATOM 849 O O . LEU A 1 100 ? -6.856 2.505 -8.230 1.00 91.62 100 LEU A O 1
ATOM 853 N N . THR A 1 101 ? -8.229 1.723 -6.643 1.00 87.25 101 THR A N 1
ATOM 854 C CA . THR A 1 101 ? -9.465 2.112 -7.335 1.00 87.25 101 THR A CA 1
ATOM 855 C C . THR A 1 101 ? -9.878 3.558 -7.074 1.00 87.25 101 THR A C 1
ATOM 857 O O . THR A 1 101 ? -10.655 4.095 -7.858 1.00 87.25 101 THR A O 1
ATOM 860 N N . GLY A 1 102 ? -9.337 4.194 -6.029 1.00 79.19 102 GLY A N 1
ATOM 861 C CA . GLY A 1 102 ? -9.873 5.434 -5.467 1.00 79.19 102 GLY A CA 1
ATOM 862 C C . GLY A 1 102 ? -11.038 5.157 -4.510 1.00 79.19 102 GLY A C 1
ATOM 863 O O . GLY A 1 102 ? -11.552 4.035 -4.446 1.00 79.19 102 GLY A O 1
ATOM 864 N N . GLU A 1 103 ? -11.440 6.173 -3.746 1.00 67.38 103 GLU A N 1
ATOM 865 C CA . GLU A 1 103 ? -12.647 6.110 -2.917 1.00 67.38 103 GLU A CA 1
ATOM 866 C C . GLU A 1 103 ? -13.898 6.195 -3.810 1.00 67.38 103 GLU A C 1
ATOM 868 O O . GLU A 1 103 ? -14.046 7.125 -4.603 1.00 67.38 103 GLU A O 1
ATOM 873 N N . TYR A 1 104 ? -14.815 5.236 -3.668 1.00 54.34 104 TYR A N 1
ATOM 874 C CA . TYR A 1 104 ? -16.226 5.470 -3.963 1.00 54.34 104 TYR A CA 1
ATOM 875 C C . TYR A 1 104 ? -16.828 6.036 -2.673 1.00 54.34 104 TYR A C 1
ATOM 877 O O . TYR A 1 104 ? -16.923 5.311 -1.684 1.00 54.34 104 TYR A O 1
ATOM 885 N N . ASP A 1 105 ? -17.172 7.325 -2.636 1.00 50.50 105 ASP A N 1
ATOM 886 C CA . ASP A 1 105 ? -17.856 7.921 -1.480 1.00 50.50 105 ASP A CA 1
ATOM 887 C C . ASP A 1 105 ? -19.293 7.362 -1.388 1.00 50.50 105 ASP A C 1
ATOM 889 O O . ASP A 1 105 ? -20.262 7.986 -1.815 1.00 50.50 105 ASP A O 1
ATOM 893 N N . GLU A 1 106 ? -19.451 6.168 -0.814 1.00 48.06 106 GLU A N 1
ATOM 894 C CA . GLU A 1 106 ? -20.765 5.600 -0.470 1.00 48.06 106 GLU A CA 1
ATOM 895 C C . GLU A 1 106 ? -21.442 6.366 0.682 1.00 48.06 106 GLU A C 1
ATOM 897 O O . GLU A 1 106 ? -22.639 6.228 0.907 1.00 48.06 106 GLU A O 1
ATOM 902 N N . THR A 1 107 ? -20.713 7.229 1.400 1.00 44.22 107 THR A N 1
ATOM 903 C CA . THR A 1 107 ? -21.243 8.017 2.527 1.00 44.22 107 THR A CA 1
ATOM 904 C C . THR A 1 107 ? -22.069 9.246 2.121 1.00 44.22 107 THR A C 1
ATOM 906 O O . THR A 1 107 ? -22.411 10.049 2.988 1.00 44.22 107 THR A O 1
ATOM 909 N N . LEU A 1 108 ? -22.378 9.407 0.830 1.00 42.50 108 LEU A N 1
ATOM 910 C CA . LEU A 1 108 ? -23.317 10.411 0.304 1.00 42.50 108 LEU A CA 1
ATOM 911 C C . LEU A 1 108 ? -24.732 9.850 0.034 1.00 42.50 108 LEU A C 1
ATOM 913 O O . LEU A 1 108 ? -25.547 10.559 -0.558 1.00 42.50 108 LEU A O 1
ATOM 917 N N . ALA A 1 109 ? -25.029 8.617 0.461 1.00 35.12 109 ALA A N 1
ATOM 918 C CA . ALA A 1 109 ? -26.367 8.016 0.417 1.00 35.12 109 ALA A CA 1
ATOM 919 C C . ALA A 1 109 ? -27.046 7.993 1.796 1.00 35.12 109 ALA A C 1
ATOM 921 O O . ALA A 1 109 ? -26.353 7.702 2.799 1.00 35.12 109 ALA A O 1
#